Protein AF-A0A955I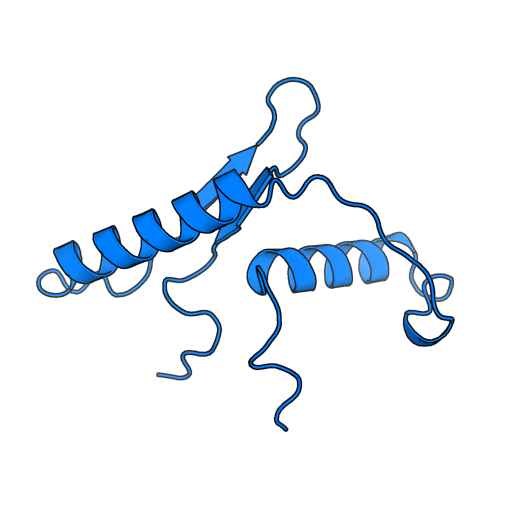2A8-F1 (afdb_monomer)

Radius of gyration: 15.17 Å; Cα contacts (8 Å, |Δi|>4): 93; chains: 1; bounding box: 38×22×43 Å

Nearest PDB structures (foldseek):
  7jvs-assembly1_D  TM=3.946E-01  e=1.091E+00  Staphylococcus aureus
  7kld-assembly1_A-2  TM=4.604E-01  e=4.105E+00  Staphylococcus aureus
  7kld-assembly1_B  TM=3.443E-01  e=3.595E+00  Staphylococcus aureus
  1wl4-assembly1_A  TM=4.162E-01  e=5.007E+00  Homo sapiens
  4wys-assembly1_D  TM=2.972E-01  e=6.109E+00  Escherichia coli K-12

Secondary structure (DSSP, 8-state):
--SGGG-SSHHHHHHHHHHHHHHHGGG--GGG---------HHHHHHHHHHHHHHHHHHGGGT-----EEEE-TTT--EEEEESSS-SS---

Foldseek 3Di:
DPPQVPDDQNVVVVVVVVVCCVPPPPNDDPVVPDDDDFLAANVVQVVQLVVQLVVCVVCVVVVSNWDWDWDADPVPRGTHYTDGTNDPPDPD

pLDDT: mean 88.94, std 12.1, range [43.56, 98.44]

Sequence (92 aa):
MRRAENIRAPHFVFYVKEYLESNFGKDFDIESGIKIYTTLDPDLQEKAESIVKAQVEKNKLRSATSAALISIDNSNGGILSMVGSHDYWDTE

Solvent-accessible surface area (backbone atoms only — not comparable to full-atom values): 5678 Å² total; per-residue (Å²): 132,77,72,67,87,73,55,76,57,53,57,42,52,52,51,53,50,52,53,45,46,73,74,46,42,92,79,55,56,79,86,76,69,74,85,87,86,77,60,66,36,71,70,54,32,56,49,50,50,53,49,34,36,54,52,24,67,73,30,43,93,74,73,37,80,61,40,67,49,76,43,65,40,90,90,77,69,42,54,25,26,50,37,74,41,58,55,86,85,65,84,126

Structure (mmCIF, N/CA/C/O backbone):
data_AF-A0A955I2A8-F1
#
_entry.id   AF-A0A955I2A8-F1
#
loop_
_atom_site.group_PDB
_atom_site.id
_atom_site.type_symbol
_atom_site.label_atom_id
_atom_site.label_alt_id
_atom_site.label_comp_id
_atom_site.label_asym_id
_atom_site.label_entity_id
_atom_site.label_seq_id
_atom_site.pdbx_PDB_ins_code
_atom_site.Cartn_x
_atom_site.Cartn_y
_atom_site.Cartn_z
_atom_site.occupancy
_atom_site.B_iso_or_equiv
_atom_site.auth_seq_id
_atom_site.auth_comp_id
_atom_site.auth_asym_id
_atom_site.auth_atom_id
_atom_site.pdbx_PDB_model_num
ATOM 1 N N . MET A 1 1 ? 16.916 -9.739 13.004 1.00 43.56 1 MET A N 1
ATOM 2 C CA . MET A 1 1 ? 16.237 -8.793 12.091 1.00 43.56 1 MET A CA 1
ATOM 3 C C . MET A 1 1 ? 15.470 -9.484 10.944 1.00 43.56 1 MET A C 1
ATOM 5 O O . MET A 1 1 ? 15.280 -8.879 9.910 1.00 43.56 1 MET A O 1
ATOM 9 N N . ARG A 1 2 ? 14.923 -10.703 11.120 1.00 47.75 2 ARG A N 1
ATOM 10 C CA . ARG A 1 2 ? 14.179 -11.440 10.064 1.00 47.75 2 ARG A CA 1
ATOM 11 C C . ARG A 1 2 ? 12.670 -11.134 9.970 1.00 47.75 2 ARG A C 1
ATOM 13 O O . ARG A 1 2 ? 11.972 -11.752 9.181 1.00 47.75 2 ARG A O 1
ATOM 20 N N . ARG A 1 3 ? 12.128 -10.256 10.826 1.00 51.50 3 ARG A N 1
ATOM 21 C CA . ARG A 1 3 ? 10.672 -9.994 10.889 1.00 51.50 3 ARG A CA 1
ATOM 22 C C . ARG A 1 3 ? 10.186 -8.955 9.873 1.00 51.50 3 ARG A C 1
ATOM 24 O O . ARG A 1 3 ? 9.019 -9.003 9.514 1.00 51.50 3 ARG A O 1
ATOM 31 N N . ALA A 1 4 ? 11.056 -8.047 9.426 1.00 55.12 4 ALA A N 1
ATOM 32 C CA . ALA A 1 4 ? 10.689 -6.987 8.486 1.00 55.12 4 ALA A CA 1
ATOM 33 C C . ALA A 1 4 ? 10.518 -7.519 7.049 1.00 55.12 4 ALA A C 1
ATOM 35 O O . ALA A 1 4 ? 9.533 -7.195 6.402 1.00 55.12 4 ALA A O 1
ATOM 36 N N . GLU A 1 5 ? 11.379 -8.444 6.609 1.00 56.62 5 GLU A N 1
ATOM 37 C CA . GLU A 1 5 ? 11.377 -9.026 5.249 1.00 56.62 5 GLU A CA 1
ATOM 38 C C . GLU A 1 5 ? 10.099 -9.804 4.868 1.00 56.62 5 GLU A C 1
ATOM 40 O O . GLU A 1 5 ? 9.940 -10.184 3.714 1.00 56.62 5 GLU A O 1
ATOM 45 N N . ASN A 1 6 ? 9.181 -10.055 5.809 1.00 74.56 6 ASN A N 1
ATOM 46 C CA . ASN A 1 6 ? 7.967 -10.849 5.578 1.00 74.56 6 ASN A CA 1
ATOM 47 C C . ASN A 1 6 ? 6.669 -10.023 5.681 1.00 74.56 6 ASN A C 1
ATOM 49 O O . ASN A 1 6 ? 5.584 -10.580 5.856 1.00 74.56 6 ASN A O 1
ATOM 53 N N . ILE A 1 7 ? 6.768 -8.689 5.628 1.00 88.19 7 ILE A N 1
ATOM 54 C CA . ILE A 1 7 ? 5.603 -7.795 5.631 1.00 88.19 7 ILE A CA 1
ATOM 55 C C . ILE A 1 7 ? 5.036 -7.716 4.212 1.00 88.19 7 ILE A C 1
ATOM 57 O O . ILE A 1 7 ? 5.697 -7.234 3.294 1.00 88.19 7 ILE A O 1
ATOM 61 N N . ARG A 1 8 ? 3.784 -8.147 4.040 1.00 90.75 8 ARG A N 1
ATOM 62 C CA . ARG A 1 8 ? 3.030 -7.932 2.800 1.00 90.75 8 ARG A CA 1
ATOM 63 C C . ARG A 1 8 ? 2.633 -6.458 2.680 1.00 90.75 8 ARG A C 1
ATOM 65 O O . ARG A 1 8 ? 2.164 -5.886 3.660 1.00 90.75 8 ARG A O 1
ATOM 72 N N . ALA A 1 9 ? 2.756 -5.884 1.482 1.00 95.06 9 ALA A N 1
ATOM 73 C CA . ALA A 1 9 ? 2.376 -4.499 1.185 1.00 95.06 9 ALA A CA 1
ATOM 74 C C . ALA A 1 9 ? 3.032 -3.461 2.128 1.00 95.06 9 ALA A C 1
ATOM 76 O O . ALA A 1 9 ? 2.326 -2.668 2.759 1.00 95.06 9 ALA A O 1
ATOM 77 N N . PRO A 1 10 ? 4.372 -3.451 2.270 1.00 95.00 10 PRO A N 1
ATOM 78 C CA . PRO A 1 10 ? 5.049 -2.677 3.310 1.00 95.00 10 PRO A CA 1
ATOM 79 C C . PRO A 1 10 ? 4.742 -1.174 3.241 1.00 95.00 10 PRO A C 1
ATOM 81 O O . PRO A 1 10 ? 4.437 -0.581 4.273 1.00 95.00 10 PRO A O 1
ATOM 84 N N . HIS A 1 11 ? 4.705 -0.570 2.046 1.00 95.69 11 HIS A N 1
ATOM 85 C CA . HIS A 1 11 ? 4.317 0.839 1.886 1.00 95.69 11 HIS A CA 1
ATOM 86 C C . HIS A 1 11 ? 2.945 1.143 2.502 1.00 95.69 11 HIS A C 1
ATOM 88 O O . HIS A 1 11 ? 2.805 2.109 3.248 1.00 95.69 11 HIS A O 1
ATOM 94 N N . PHE A 1 12 ? 1.949 0.297 2.231 1.00 97.06 12 PHE A N 1
ATOM 95 C CA . PHE A 1 12 ? 0.603 0.465 2.766 1.00 97.06 12 PHE A CA 1
ATOM 96 C C . PHE A 1 12 ? 0.566 0.254 4.284 1.00 97.06 12 PHE A C 1
ATOM 98 O O . PHE A 1 12 ? -0.054 1.033 5.003 1.00 97.06 12 PHE A O 1
ATOM 105 N N . VAL A 1 13 ? 1.247 -0.780 4.789 1.00 95.31 13 VAL A N 1
ATOM 106 C CA . VAL A 1 13 ? 1.289 -1.091 6.227 1.00 95.31 13 VAL A CA 1
ATOM 107 C C . VAL A 1 13 ? 1.873 0.071 7.025 1.00 95.31 13 VAL A C 1
ATOM 109 O O . VAL A 1 13 ? 1.293 0.474 8.034 1.00 95.31 13 VAL A O 1
ATOM 112 N N . PHE A 1 14 ? 2.993 0.635 6.572 1.00 93.62 14 PHE A N 1
ATOM 113 C CA . PHE A 1 14 ? 3.616 1.759 7.265 1.00 93.62 14 PHE A CA 1
ATOM 114 C C . PHE A 1 14 ? 2.818 3.055 7.112 1.00 93.62 14 PHE A C 1
ATOM 116 O O . PHE A 1 14 ? 2.713 3.793 8.087 1.00 93.62 14 PHE A O 1
ATOM 123 N N . TYR A 1 15 ? 2.165 3.275 5.967 1.00 95.56 15 TYR A N 1
ATOM 124 C CA . TYR A 1 15 ? 1.201 4.366 5.810 1.00 95.56 15 TYR A CA 1
ATOM 125 C C . TYR A 1 15 ? 0.049 4.271 6.824 1.00 95.56 15 TYR A C 1
ATOM 127 O O . TYR A 1 15 ? -0.267 5.248 7.498 1.00 95.56 15 TYR A O 1
ATOM 135 N N . VAL A 1 16 ? -0.562 3.091 6.985 1.00 94.88 16 VAL A N 1
ATOM 136 C CA . VAL A 1 16 ? -1.646 2.887 7.962 1.00 94.88 16 VAL A CA 1
ATOM 137 C C . VAL A 1 16 ? -1.145 3.094 9.386 1.00 94.88 16 VAL A C 1
ATOM 139 O O . VAL A 1 16 ? -1.839 3.712 10.192 1.00 94.88 16 VAL A O 1
ATOM 142 N N . LYS A 1 17 ? 0.059 2.607 9.701 1.00 91.25 17 LYS A N 1
ATOM 143 C CA . LYS A 1 17 ? 0.674 2.819 11.012 1.00 91.25 17 LYS A CA 1
ATOM 144 C C . LYS A 1 17 ? 0.828 4.312 11.314 1.00 91.25 17 LYS A C 1
ATOM 146 O O . LYS A 1 17 ? 0.342 4.761 12.347 1.00 91.25 17 LYS A O 1
ATOM 151 N N . GLU A 1 18 ? 1.438 5.069 10.405 1.00 91.88 18 GLU A N 1
ATOM 152 C CA . GLU A 1 18 ? 1.635 6.515 10.556 1.00 91.88 18 GLU A CA 1
ATOM 153 C C . GLU A 1 18 ? 0.297 7.263 10.653 1.00 91.88 18 GLU A C 1
ATOM 155 O O . GLU A 1 18 ? 0.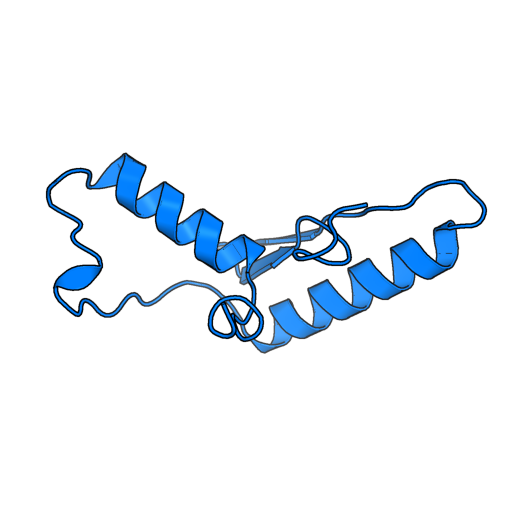131 8.147 11.496 1.00 91.88 18 GLU A O 1
ATOM 160 N N . TYR A 1 19 ? -0.692 6.876 9.841 1.00 93.31 19 TYR A N 1
ATOM 161 C CA . TYR A 1 19 ? -2.043 7.430 9.905 1.00 93.31 19 TYR A CA 1
ATOM 162 C C . TYR A 1 19 ? -2.670 7.230 11.289 1.00 93.31 19 TYR A C 1
ATOM 164 O O . TYR A 1 19 ? -3.224 8.173 11.858 1.00 93.31 19 TYR A O 1
ATOM 172 N N . LEU A 1 20 ? -2.579 6.025 11.854 1.00 92.50 20 LEU A N 1
ATOM 173 C CA . LEU A 1 20 ? -3.165 5.723 13.158 1.00 92.50 20 LEU A CA 1
ATOM 174 C C . LEU A 1 20 ? -2.429 6.444 14.292 1.00 92.50 20 LEU A C 1
ATOM 176 O O . LEU A 1 20 ? -3.075 7.061 15.136 1.00 92.50 20 LEU A O 1
ATOM 180 N N . GLU A 1 21 ? -1.096 6.453 14.273 1.00 89.44 21 GLU A N 1
ATOM 181 C CA . GLU A 1 21 ? -0.285 7.208 15.237 1.00 89.44 21 GLU A CA 1
ATOM 182 C C . GLU A 1 21 ? -0.623 8.707 15.202 1.00 89.44 21 GLU A C 1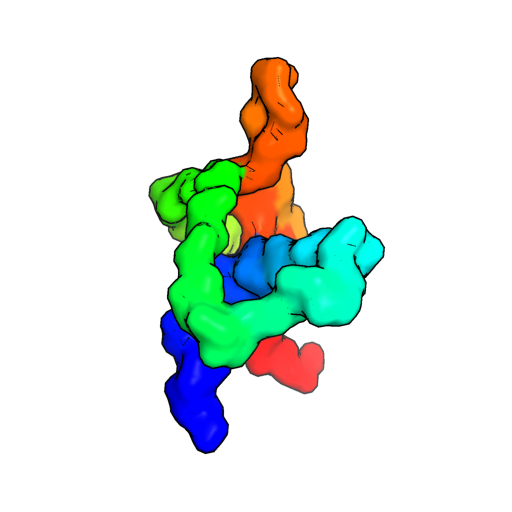
ATOM 184 O O . GLU A 1 21 ? -0.796 9.329 16.250 1.00 89.44 21 GLU A O 1
ATOM 189 N N . SER A 1 22 ? -0.806 9.273 14.006 1.00 90.88 22 SER A N 1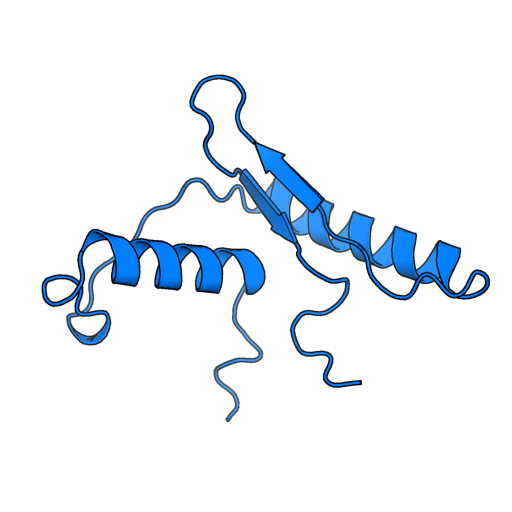
ATOM 190 C CA . SER A 1 22 ? -1.119 10.697 13.828 1.00 90.88 22 SER A CA 1
ATOM 191 C C . SER A 1 22 ? -2.526 11.077 14.297 1.00 90.88 22 SER A C 1
ATOM 193 O O . SER A 1 22 ? -2.720 12.178 14.808 1.00 90.88 22 SER A O 1
ATOM 195 N N . ASN A 1 23 ? -3.516 10.195 14.122 1.00 90.56 23 ASN A N 1
ATOM 196 C CA . ASN A 1 23 ? -4.919 10.500 14.429 1.00 90.56 23 ASN A CA 1
ATOM 197 C C . ASN A 1 23 ? -5.341 10.097 15.848 1.00 90.56 23 ASN A C 1
ATOM 199 O O . ASN A 1 23 ? -6.241 10.718 16.409 1.00 90.56 23 ASN A O 1
ATOM 203 N N . PHE A 1 24 ? -4.711 9.074 16.427 1.00 87.44 24 PHE A N 1
ATOM 204 C CA . PHE A 1 24 ? -5.111 8.497 17.715 1.00 87.44 24 PHE A CA 1
ATOM 205 C C . PHE A 1 24 ? -4.032 8.632 18.801 1.00 87.44 24 PHE A C 1
ATOM 207 O O . PHE A 1 24 ? -4.338 8.517 19.988 1.00 87.44 24 PHE A O 1
ATOM 214 N N . GLY A 1 25 ? -2.780 8.937 18.436 1.00 80.19 25 GLY A N 1
ATOM 215 C CA . GLY A 1 25 ? -1.714 9.267 19.381 1.00 80.19 25 GLY A CA 1
ATOM 216 C C . GLY A 1 25 ? -1.549 8.232 20.497 1.00 80.19 25 GLY A C 1
ATOM 217 O O . GLY A 1 25 ? -1.312 7.057 20.240 1.00 80.19 25 GLY A O 1
ATOM 218 N N . LYS A 1 26 ? -1.676 8.680 21.755 1.00 71.06 26 LYS A N 1
ATOM 219 C CA . LYS A 1 26 ? -1.472 7.851 22.959 1.00 71.06 26 LYS A CA 1
ATOM 220 C C . LYS A 1 26 ? -2.536 6.770 23.177 1.00 71.06 26 LYS A C 1
ATOM 222 O O . LYS A 1 26 ? -2.279 5.853 23.949 1.00 71.06 26 LYS A O 1
ATOM 227 N N . ASP A 1 27 ? -3.694 6.879 22.529 1.00 71.81 27 ASP A N 1
ATOM 228 C CA . ASP A 1 27 ? -4.776 5.892 22.647 1.00 71.81 27 ASP A CA 1
ATOM 229 C C . ASP A 1 27 ? -4.582 4.711 21.682 1.00 71.81 27 ASP A C 1
ATOM 231 O O . ASP A 1 27 ? -5.248 3.681 21.801 1.00 71.81 27 ASP A O 1
ATOM 235 N N . PHE A 1 28 ? -3.652 4.838 20.731 1.00 78.19 28 PHE A N 1
ATOM 236 C CA . PHE A 1 28 ? -3.280 3.778 19.808 1.00 78.19 28 PHE A CA 1
ATOM 237 C C . PHE A 1 28 ? -1.986 3.102 20.261 1.00 78.19 28 PHE A C 1
ATOM 239 O O . PHE A 1 28 ? -0.881 3.501 19.901 1.00 78.19 28 PHE A O 1
ATOM 246 N N . ASP A 1 29 ? -2.146 2.043 21.052 1.00 78.06 29 ASP A N 1
ATOM 247 C CA . ASP A 1 29 ? -1.051 1.161 21.444 1.00 78.06 29 ASP A CA 1
ATOM 248 C C . ASP A 1 29 ? -1.069 -0.125 20.605 1.00 78.06 29 ASP A C 1
ATOM 250 O O . ASP A 1 29 ? -1.869 -1.035 20.840 1.00 78.06 29 ASP A O 1
ATOM 254 N N . ILE A 1 30 ? -0.162 -0.220 19.628 1.00 72.00 30 ILE A N 1
ATOM 255 C CA . ILE A 1 30 ? 0.030 -1.419 18.793 1.00 72.00 30 ILE A CA 1
ATOM 256 C C . ILE A 1 30 ? 0.374 -2.659 19.632 1.00 72.00 30 ILE A C 1
ATOM 258 O O . ILE A 1 30 ? 0.051 -3.779 19.225 1.00 72.00 30 ILE A O 1
ATOM 262 N N . GLU A 1 31 ? 0.997 -2.492 20.800 1.00 76.50 31 GLU A N 1
ATOM 263 C CA . GLU A 1 31 ? 1.424 -3.608 21.647 1.00 76.50 31 GLU A CA 1
ATOM 264 C C . GLU A 1 31 ? 0.260 -4.252 22.415 1.00 76.50 31 GLU A C 1
ATOM 266 O O . GLU A 1 31 ? 0.371 -5.391 22.871 1.00 76.50 31 GLU A O 1
ATOM 271 N N . SER A 1 32 ? -0.899 -3.590 22.471 1.00 82.06 32 SER A N 1
ATOM 272 C CA . SER A 1 32 ? -2.097 -4.078 23.168 1.00 82.06 32 SER A CA 1
ATOM 273 C C . SER A 1 32 ? -2.852 -5.213 22.448 1.00 82.06 32 SER A C 1
ATOM 275 O O . SER A 1 32 ? -3.823 -5.754 22.981 1.00 82.06 32 SER A O 1
ATOM 277 N N . GLY A 1 33 ? -2.410 -5.619 21.250 1.00 83.81 33 GLY A N 1
ATOM 278 C CA . GLY A 1 33 ? -2.994 -6.742 20.501 1.00 83.81 33 GLY A CA 1
ATOM 279 C C . GLY A 1 33 ? -4.223 -6.388 19.653 1.00 83.81 33 GLY A C 1
ATOM 280 O O . GLY A 1 33 ? -5.014 -7.271 19.305 1.00 83.81 33 GLY A O 1
ATOM 281 N N . ILE A 1 34 ? -4.392 -5.109 19.311 1.00 86.81 34 ILE A N 1
ATOM 282 C CA . ILE A 1 34 ? -5.478 -4.611 18.456 1.00 86.81 34 ILE A CA 1
ATOM 283 C C . ILE A 1 34 ? -5.412 -5.247 17.059 1.00 86.81 34 ILE A C 1
ATOM 285 O O . ILE A 1 34 ? -4.343 -5.460 16.487 1.00 86.81 34 ILE A O 1
ATOM 289 N N . LYS A 1 35 ? -6.587 -5.516 16.481 1.00 89.44 35 LYS A N 1
ATOM 290 C CA . LYS A 1 35 ? -6.736 -5.938 15.083 1.00 89.44 35 LYS A CA 1
ATOM 291 C C . LYS A 1 35 ? -7.218 -4.768 14.238 1.00 89.44 35 LYS A C 1
ATOM 293 O O . LYS A 1 35 ? -8.253 -4.180 14.540 1.00 89.44 35 LYS A O 1
ATOM 298 N N . ILE A 1 36 ? -6.489 -4.476 13.167 1.00 90.88 36 ILE A N 1
ATOM 299 C CA . ILE A 1 36 ? -6.787 -3.386 12.238 1.00 90.88 36 ILE A CA 1
ATOM 300 C C . ILE A 1 36 ? -7.305 -3.997 10.938 1.00 90.88 36 ILE A C 1
ATOM 302 O O . ILE A 1 36 ? -6.645 -4.845 10.338 1.00 90.88 36 ILE A O 1
ATOM 306 N N . TYR A 1 37 ? -8.482 -3.554 10.506 1.00 95.12 37 TYR A N 1
ATOM 307 C CA . TYR A 1 37 ? -9.071 -3.910 9.218 1.00 95.12 37 TYR A CA 1
ATOM 308 C C . TYR A 1 37 ? -8.987 -2.690 8.308 1.00 95.12 37 TYR A C 1
ATOM 310 O O . TYR A 1 37 ? -9.290 -1.578 8.735 1.00 95.12 37 TYR A O 1
ATOM 318 N N . THR A 1 38 ? -8.527 -2.891 7.077 1.00 96.75 38 THR A N 1
ATOM 319 C CA . THR A 1 38 ? -8.204 -1.802 6.145 1.00 96.75 38 THR A CA 1
ATOM 320 C C . THR A 1 38 ? -8.889 -2.014 4.800 1.00 96.75 38 THR A C 1
ATOM 322 O O . THR A 1 38 ? -9.534 -3.037 4.581 1.00 96.75 38 THR A O 1
ATOM 325 N N . THR A 1 39 ? -8.738 -1.045 3.901 1.00 98.06 39 THR A N 1
ATOM 326 C CA . THR A 1 39 ? -9.266 -1.082 2.533 1.00 98.06 39 THR A CA 1
ATOM 327 C C . THR A 1 39 ? -8.370 -1.828 1.546 1.00 98.06 39 THR A C 1
ATOM 329 O O . THR A 1 39 ? -8.735 -1.920 0.379 1.00 98.06 39 THR A O 1
ATOM 332 N N . LEU A 1 40 ? -7.207 -2.336 1.976 1.00 98.19 40 LEU A N 1
ATOM 333 C CA . LEU A 1 40 ? -6.261 -3.007 1.087 1.00 98.19 40 LEU A CA 1
ATOM 334 C C . LEU A 1 40 ? -6.933 -4.191 0.385 1.00 98.19 40 LEU A C 1
ATOM 336 O O . LEU A 1 40 ? -7.347 -5.151 1.037 1.00 98.19 40 LEU A O 1
ATOM 340 N N . ASP A 1 41 ? -6.968 -4.139 -0.941 1.00 98.25 41 ASP A N 1
ATOM 341 C CA . ASP A 1 41 ? -7.348 -5.262 -1.779 1.00 98.25 41 ASP A CA 1
ATOM 342 C C . ASP A 1 41 ? -6.080 -6.077 -2.102 1.00 98.25 41 ASP A C 1
ATOM 344 O O . ASP A 1 41 ? -5.166 -5.573 -2.771 1.00 98.25 41 ASP A O 1
ATOM 348 N N . PRO A 1 42 ? -5.980 -7.328 -1.616 1.00 97.06 42 PRO A N 1
ATOM 349 C CA . PRO A 1 42 ? -4.765 -8.119 -1.761 1.00 97.06 42 PRO A CA 1
ATOM 350 C C . PRO A 1 42 ? -4.412 -8.433 -3.225 1.00 97.06 42 PRO A C 1
ATOM 352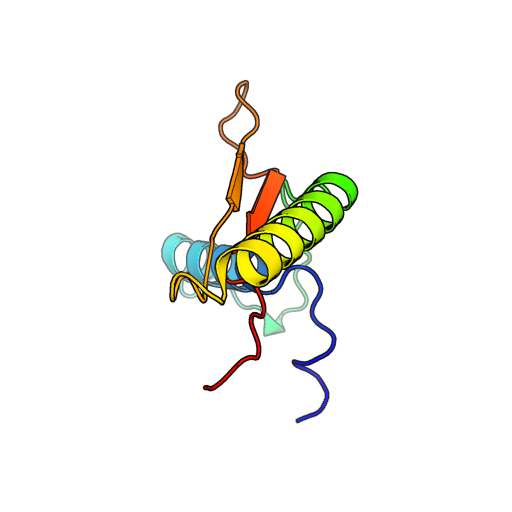 O O . PRO A 1 42 ? -3.224 -8.470 -3.560 1.00 97.06 42 PRO A O 1
ATOM 355 N N . ASP A 1 43 ? -5.416 -8.605 -4.088 1.00 97.94 43 ASP A N 1
ATOM 356 C CA . ASP A 1 43 ? -5.239 -8.943 -5.503 1.00 97.94 43 ASP A CA 1
ATOM 357 C C . ASP A 1 43 ? -4.809 -7.713 -6.312 1.00 97.94 43 ASP A C 1
ATOM 359 O O . ASP A 1 43 ? -3.977 -7.805 -7.222 1.00 97.94 43 ASP A O 1
ATOM 363 N N . LEU A 1 44 ? -5.364 -6.537 -5.997 1.00 98.12 44 LEU A N 1
ATOM 364 C CA . LEU A 1 44 ? -4.938 -5.280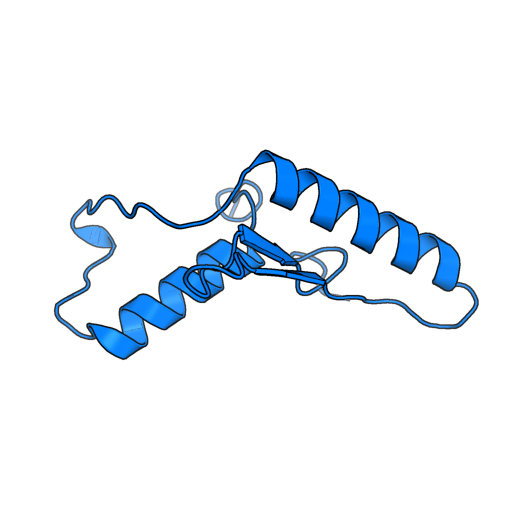 -6.614 1.00 98.12 44 LEU A CA 1
ATOM 365 C C . LEU A 1 44 ? -3.525 -4.893 -6.183 1.00 98.12 44 LEU A C 1
ATOM 367 O O . LEU A 1 44 ? -2.755 -4.413 -7.016 1.00 98.12 44 LEU A O 1
ATOM 371 N N . GLN A 1 45 ? -3.159 -5.145 -4.926 1.00 98.12 45 GLN A N 1
ATOM 372 C CA . GLN A 1 45 ? -1.807 -4.901 -4.437 1.00 98.12 45 GLN A CA 1
ATOM 373 C C . GLN A 1 45 ? -0.763 -5.741 -5.188 1.00 98.12 45 GLN A C 1
ATOM 375 O O . GLN A 1 45 ? 0.216 -5.186 -5.684 1.00 98.12 45 GLN A O 1
ATOM 380 N N . GLU A 1 46 ? -0.989 -7.049 -5.348 1.00 97.00 46 GLU A N 1
ATOM 381 C CA . GLU A 1 46 ? -0.066 -7.931 -6.085 1.00 97.00 46 GLU A CA 1
ATOM 382 C C . GLU A 1 46 ? 0.100 -7.499 -7.554 1.00 97.00 46 GLU A C 1
ATOM 384 O O . GLU A 1 46 ? 1.205 -7.509 -8.115 1.00 97.00 46 GLU A O 1
ATOM 389 N N . LYS A 1 47 ? -0.996 -7.062 -8.190 1.00 97.94 47 LYS A N 1
ATOM 390 C CA . LYS A 1 47 ? -0.959 -6.506 -9.550 1.00 97.94 47 LYS A CA 1
ATOM 391 C C . LYS A 1 47 ? -0.180 -5.196 -9.602 1.00 97.94 47 LYS A C 1
ATOM 393 O O . LYS A 1 47 ? 0.626 -5.018 -10.513 1.00 97.94 47 LYS A O 1
ATOM 398 N N . ALA A 1 48 ? -0.404 -4.292 -8.650 1.00 97.75 48 ALA A N 1
ATOM 399 C CA . ALA A 1 48 ? 0.293 -3.015 -8.579 1.00 97.75 48 ALA A CA 1
ATOM 400 C C . ALA A 1 48 ? 1.811 -3.206 -8.442 1.00 97.75 48 ALA A C 1
ATOM 402 O O . ALA A 1 48 ? 2.567 -2.620 -9.215 1.00 97.75 48 ALA A O 1
ATOM 403 N N . GLU A 1 49 ? 2.251 -4.077 -7.531 1.00 96.12 49 GLU A N 1
ATOM 404 C CA . GLU A 1 49 ? 3.667 -4.415 -7.326 1.00 96.12 49 GLU A CA 1
ATOM 405 C C . GLU A 1 49 ? 4.293 -4.984 -8.608 1.00 96.12 49 GLU A C 1
ATOM 407 O O . GLU A 1 49 ? 5.352 -4.535 -9.054 1.00 96.12 49 GLU A O 1
ATOM 412 N N . SER A 1 50 ? 3.587 -5.908 -9.269 1.00 96.19 50 SER A N 1
ATOM 413 C CA . SER A 1 50 ? 4.025 -6.498 -10.539 1.00 96.19 50 SER A CA 1
ATOM 414 C C . SER A 1 50 ? 4.164 -5.457 -11.655 1.00 96.19 50 SER A C 1
ATOM 416 O O . SER A 1 50 ? 5.140 -5.477 -12.410 1.00 96.19 50 SER A O 1
ATOM 418 N N . ILE A 1 51 ? 3.209 -4.528 -11.762 1.00 96.81 51 ILE A N 1
ATOM 419 C CA . ILE A 1 51 ? 3.223 -3.452 -12.762 1.00 96.81 51 ILE A CA 1
ATOM 420 C C . ILE A 1 51 ? 4.389 -2.498 -12.508 1.00 96.81 51 ILE A C 1
ATOM 422 O O . ILE A 1 51 ? 5.136 -2.203 -13.442 1.00 96.81 51 ILE A O 1
ATOM 426 N N . VAL A 1 52 ? 4.562 -2.029 -11.269 1.00 96.12 52 VAL A N 1
ATOM 427 C CA . VAL A 1 52 ? 5.640 -1.100 -10.898 1.00 96.12 52 VAL A CA 1
ATOM 428 C C . VAL A 1 52 ? 7.000 -1.722 -11.206 1.00 96.12 52 VAL A C 1
ATOM 430 O O . VAL A 1 52 ? 7.806 -1.106 -11.907 1.00 96.12 52 VAL A O 1
ATOM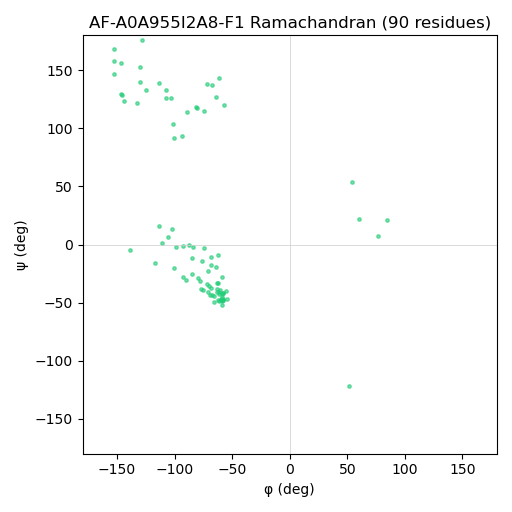 433 N N . LYS A 1 53 ? 7.220 -2.974 -10.789 1.00 94.38 53 LYS A N 1
ATOM 434 C CA . LYS A 1 53 ? 8.452 -3.714 -11.081 1.00 94.38 53 LYS A CA 1
ATOM 435 C C . LYS A 1 53 ? 8.710 -3.829 -12.583 1.00 94.38 53 LYS A C 1
ATOM 437 O O . LYS A 1 53 ? 9.803 -3.518 -13.049 1.00 94.38 53 LYS A O 1
ATOM 442 N N . ALA A 1 54 ? 7.699 -4.216 -13.362 1.00 94.88 54 ALA A N 1
ATOM 443 C CA . ALA A 1 54 ? 7.834 -4.342 -14.812 1.00 94.88 54 ALA A CA 1
ATOM 444 C C . ALA A 1 54 ? 8.149 -2.999 -15.499 1.00 94.88 54 ALA A C 1
ATOM 446 O O . ALA A 1 54 ? 8.931 -2.961 -16.452 1.00 94.88 54 ALA A O 1
ATOM 447 N N . GLN A 1 55 ? 7.558 -1.893 -15.034 1.00 95.06 55 GLN A N 1
ATOM 448 C CA . GLN A 1 55 ? 7.822 -0.569 -15.601 1.00 95.06 55 GLN A CA 1
ATOM 449 C C . GLN A 1 55 ? 9.222 -0.060 -15.267 1.00 95.06 55 GLN A C 1
ATOM 451 O O . GLN A 1 55 ? 9.874 0.491 -16.155 1.00 95.06 55 GLN A O 1
ATOM 456 N N . VAL A 1 56 ? 9.706 -0.257 -14.040 1.00 94.00 56 VAL A N 1
ATOM 457 C CA . VAL A 1 56 ? 11.077 0.125 -13.674 1.00 94.00 56 VAL A CA 1
ATOM 458 C C . VAL A 1 56 ? 12.093 -0.663 -14.495 1.00 94.00 56 VAL A C 1
ATOM 460 O O . VAL A 1 56 ? 12.941 -0.059 -15.149 1.00 94.00 56 VAL A O 1
ATOM 463 N N . GLU A 1 57 ? 11.943 -1.985 -14.601 1.00 93.00 57 GLU A N 1
ATOM 464 C CA . GLU A 1 57 ? 12.842 -2.811 -15.418 1.00 93.00 57 GLU A CA 1
ATOM 465 C C . GLU A 1 57 ? 12.857 -2.379 -16.892 1.00 93.00 57 GLU A C 1
ATOM 467 O O . GLU A 1 57 ? 13.919 -2.223 -17.499 1.00 93.00 57 GLU A O 1
ATOM 472 N N . LYS A 1 58 ? 11.685 -2.082 -17.468 1.00 94.50 58 LYS A N 1
ATOM 473 C CA . LYS A 1 58 ? 11.574 -1.593 -18.851 1.00 94.50 58 LYS A CA 1
ATOM 474 C C . LYS A 1 58 ? 12.275 -0.247 -19.069 1.00 94.50 58 LYS A C 1
ATOM 476 O O . LYS A 1 58 ? 12.760 0.017 -20.171 1.00 94.50 58 LYS A O 1
ATOM 481 N N . ASN A 1 59 ? 12.296 0.621 -18.060 1.00 92.81 59 ASN A N 1
ATOM 482 C CA . ASN A 1 59 ? 12.806 1.986 -18.181 1.00 92.81 59 ASN A CA 1
ATOM 483 C C . ASN A 1 59 ? 14.182 2.195 -17.528 1.00 92.81 59 ASN A C 1
ATOM 485 O O . ASN A 1 59 ? 14.703 3.310 -17.558 1.00 92.81 59 ASN A O 1
ATOM 489 N N . LYS A 1 60 ? 14.826 1.130 -17.043 1.00 89.25 60 LYS A N 1
ATOM 490 C CA . LYS A 1 60 ? 16.153 1.179 -16.414 1.00 89.25 60 LYS A CA 1
ATOM 491 C C . LYS A 1 60 ? 17.221 1.819 -17.308 1.00 89.25 60 LYS A C 1
ATOM 493 O O . LYS A 1 60 ? 17.990 2.658 -16.854 1.00 89.25 60 LYS A O 1
ATOM 498 N N . LEU A 1 61 ? 17.203 1.520 -18.613 1.00 90.56 61 LEU A N 1
ATOM 499 C CA . LEU A 1 61 ? 18.116 2.116 -19.610 1.00 90.56 61 LEU A CA 1
ATOM 500 C C . LEU A 1 61 ? 17.875 3.614 -19.865 1.00 90.56 61 LEU A C 1
ATOM 502 O O . LEU A 1 61 ? 18.671 4.263 -20.538 1.00 90.56 61 LEU A O 1
ATOM 506 N N . ARG A 1 62 ? 16.767 4.158 -19.357 1.00 92.12 62 ARG A N 1
ATOM 507 C CA . ARG A 1 62 ? 16.416 5.584 -19.405 1.00 92.12 62 ARG A CA 1
ATOM 508 C C . ARG A 1 62 ? 16.668 6.276 -18.063 1.00 92.12 62 ARG A C 1
ATOM 510 O O . ARG A 1 62 ? 16.163 7.374 -17.855 1.00 92.12 62 ARG A O 1
ATOM 517 N N . SER A 1 63 ? 17.396 5.621 -17.156 1.00 89.50 63 SER A N 1
ATOM 518 C CA . SER A 1 63 ? 17.662 6.091 -15.793 1.00 89.50 63 SER A CA 1
ATOM 519 C C . SER A 1 63 ? 16.402 6.299 -14.940 1.00 89.50 63 SER A C 1
ATOM 521 O O . SER A 1 63 ? 16.439 7.041 -13.964 1.00 89.50 63 SER A O 1
ATOM 523 N N . ALA A 1 64 ? 15.285 5.646 -15.281 1.00 88.50 64 ALA A N 1
ATOM 524 C CA . ALA A 1 64 ? 14.088 5.626 -14.443 1.00 88.50 64 ALA A CA 1
ATOM 525 C C . ALA A 1 64 ? 14.123 4.379 -13.548 1.00 88.50 64 ALA A C 1
ATOM 527 O O . ALA A 1 64 ? 13.720 3.293 -13.960 1.00 88.50 64 ALA A O 1
ATOM 528 N N . THR A 1 65 ? 14.660 4.543 -12.341 1.00 86.12 65 THR A N 1
ATOM 529 C CA . THR A 1 65 ? 14.965 3.451 -11.400 1.00 86.12 65 THR A CA 1
ATOM 530 C C . THR A 1 65 ? 13.907 3.252 -10.315 1.00 86.12 65 THR A C 1
ATOM 532 O O . THR A 1 65 ? 14.015 2.331 -9.516 1.00 86.12 65 THR A O 1
ATOM 535 N N . SER A 1 66 ? 12.861 4.080 -10.278 1.00 88.12 66 SER A N 1
ATOM 536 C CA . SER A 1 66 ? 11.756 3.931 -9.330 1.00 88.12 66 SER A CA 1
ATOM 537 C C . SER A 1 66 ? 10.429 4.372 -9.943 1.00 88.12 66 SER A C 1
ATOM 539 O O . SER A 1 66 ? 10.393 5.161 -10.890 1.00 88.12 66 SER A O 1
ATOM 541 N N . ALA A 1 67 ? 9.335 3.841 -9.405 1.00 93.31 67 ALA A N 1
ATOM 542 C CA . ALA A 1 67 ? 7.973 4.207 -9.752 1.00 93.31 67 ALA A CA 1
ATOM 543 C C . ALA A 1 67 ? 7.047 3.952 -8.556 1.00 93.31 67 ALA A C 1
ATOM 545 O O . ALA A 1 67 ? 7.344 3.132 -7.690 1.00 93.31 67 ALA A O 1
ATOM 546 N N . ALA A 1 68 ? 5.911 4.643 -8.548 1.00 95.81 68 ALA A N 1
ATOM 547 C CA . ALA A 1 68 ? 4.880 4.510 -7.531 1.00 95.81 68 ALA A CA 1
ATOM 548 C C . ALA A 1 68 ? 3.508 4.315 -8.187 1.00 95.81 68 ALA A C 1
ATOM 550 O O . ALA A 1 68 ? 3.272 4.768 -9.311 1.00 95.81 68 ALA A O 1
ATOM 551 N N . LEU A 1 69 ? 2.602 3.644 -7.478 1.00 97.62 69 LEU A N 1
ATOM 552 C CA . LEU A 1 69 ? 1.233 3.386 -7.910 1.00 97.62 69 LEU A CA 1
ATOM 553 C C . LEU A 1 69 ? 0.299 3.387 -6.697 1.00 97.62 69 LEU A C 1
ATOM 555 O O . LEU A 1 69 ? 0.542 2.695 -5.709 1.00 97.62 69 LEU A O 1
ATOM 559 N N . ILE A 1 70 ? -0.792 4.145 -6.800 1.00 97.88 70 ILE A N 1
ATOM 560 C CA . ILE A 1 70 ? -1.896 4.144 -5.837 1.00 97.88 70 ILE A CA 1
ATOM 561 C C . ILE A 1 70 ? -3.192 3.853 -6.598 1.00 97.88 70 ILE A C 1
ATOM 563 O O . ILE A 1 70 ? -3.442 4.456 -7.641 1.00 97.88 70 ILE A O 1
ATOM 567 N N . SER A 1 71 ? -4.003 2.933 -6.075 1.00 98.12 71 SER A N 1
ATOM 568 C CA . SER A 1 71 ? -5.371 2.688 -6.545 1.00 98.12 71 SER A CA 1
ATOM 569 C C . SER A 1 71 ? -6.360 3.088 -5.459 1.00 98.12 71 SER A C 1
ATOM 571 O O . SER A 1 71 ? -6.128 2.806 -4.282 1.00 98.12 71 SER A O 1
ATOM 573 N N . ILE A 1 72 ? -7.458 3.732 -5.852 1.00 98.25 72 ILE A N 1
ATOM 574 C CA . ILE A 1 72 ? -8.453 4.306 -4.942 1.00 98.25 72 ILE A CA 1
ATOM 575 C C . ILE A 1 72 ? -9.849 3.848 -5.368 1.00 98.25 72 ILE A C 1
ATOM 577 O O . ILE A 1 72 ? -10.160 3.807 -6.558 1.00 98.25 72 ILE A O 1
ATOM 581 N N . ASP A 1 73 ? -10.695 3.519 -4.395 1.00 98.00 73 ASP A N 1
ATOM 582 C CA . ASP A 1 73 ? -12.127 3.334 -4.604 1.00 98.00 73 ASP A CA 1
ATOM 583 C C . ASP A 1 73 ? -12.808 4.699 -4.791 1.00 98.00 73 ASP A C 1
ATOM 585 O O . ASP A 1 73 ? -12.881 5.517 -3.873 1.00 98.00 73 ASP A O 1
ATOM 589 N N . ASN A 1 74 ? -13.348 4.941 -5.986 1.00 97.31 74 ASN A N 1
ATOM 590 C CA . ASN A 1 74 ? -13.998 6.207 -6.333 1.00 97.31 74 ASN A CA 1
ATOM 591 C C . ASN A 1 74 ? -15.262 6.510 -5.512 1.00 97.31 74 ASN A C 1
ATOM 593 O O . ASN A 1 74 ? -15.698 7.658 -5.480 1.00 97.31 74 ASN A O 1
ATOM 597 N N . SER A 1 75 ? -15.880 5.506 -4.886 1.00 97.81 75 SER A N 1
ATOM 598 C CA . SER A 1 75 ? -17.119 5.684 -4.125 1.00 97.81 75 SER A CA 1
ATOM 599 C C . SER A 1 75 ? -16.893 6.257 -2.724 1.00 97.81 75 SER A C 1
ATOM 601 O O . SER A 1 75 ? -17.769 6.943 -2.200 1.00 97.81 75 SER A O 1
ATOM 603 N N . ASN A 1 76 ? -15.732 5.989 -2.117 1.00 96.75 76 ASN A N 1
ATOM 604 C CA . ASN A 1 76 ? -15.455 6.323 -0.716 1.00 96.75 76 ASN A CA 1
ATOM 605 C C . ASN A 1 76 ? -14.045 6.888 -0.460 1.00 96.75 76 ASN A C 1
ATOM 607 O O . ASN A 1 76 ? -13.757 7.301 0.660 1.00 96.75 76 ASN A O 1
ATOM 611 N N . GLY A 1 77 ? -13.173 6.933 -1.472 1.00 97.00 77 GLY A N 1
ATOM 612 C CA . GLY A 1 77 ? -11.807 7.448 -1.358 1.00 97.00 77 GLY A CA 1
ATOM 613 C C . GLY A 1 77 ? -10.814 6.498 -0.679 1.00 9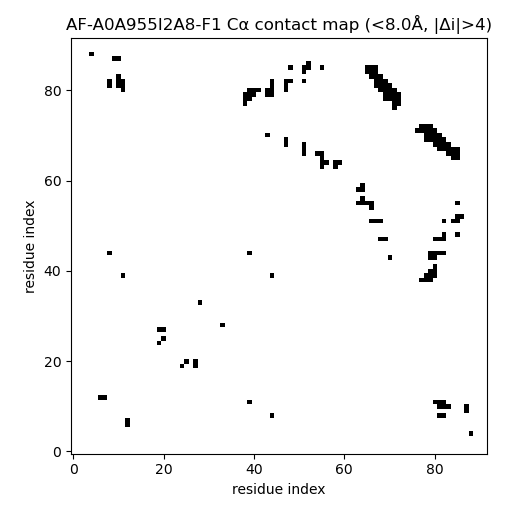7.00 77 GLY A C 1
ATOM 614 O O . GLY A 1 77 ? -9.680 6.893 -0.416 1.00 97.00 77 GLY A O 1
ATOM 615 N N . GLY A 1 78 ? -11.212 5.259 -0.390 1.00 97.94 78 GLY A N 1
ATOM 616 C CA . GLY A 1 78 ? -10.372 4.251 0.245 1.00 97.94 78 GLY A CA 1
ATOM 617 C C . GLY A 1 78 ? -9.223 3.808 -0.654 1.00 97.94 78 GLY A C 1
ATOM 618 O O . GLY A 1 78 ? -9.406 3.569 -1.847 1.00 97.94 78 GLY A O 1
ATOM 619 N N . ILE A 1 79 ? -8.028 3.669 -0.080 1.00 98.44 79 ILE A N 1
ATOM 620 C CA . ILE A 1 79 ? -6.849 3.203 -0.817 1.00 98.44 79 ILE A CA 1
ATOM 621 C C . ILE A 1 79 ? -6.911 1.679 -0.924 1.00 98.44 79 ILE A C 1
ATOM 623 O O . ILE A 1 79 ? -6.862 0.982 0.088 1.00 98.44 79 ILE A O 1
ATOM 627 N N . LEU A 1 80 ? -7.003 1.166 -2.146 1.00 98.38 80 LEU A N 1
ATOM 628 C CA . LEU A 1 80 ? -7.094 -0.269 -2.427 1.00 98.38 80 LEU A CA 1
ATOM 629 C C . LEU A 1 80 ? -5.719 -0.917 -2.615 1.00 98.38 80 LEU A C 1
ATOM 631 O O . LEU A 1 80 ? -5.543 -2.089 -2.305 1.00 98.38 80 LEU A O 1
ATOM 635 N N . SER A 1 81 ? -4.736 -0.166 -3.112 1.00 98.38 81 SER A N 1
ATOM 636 C CA . SER A 1 81 ? -3.345 -0.614 -3.232 1.00 98.38 81 SER A CA 1
ATOM 637 C C . SER A 1 81 ? -2.393 0.575 -3.165 1.00 98.38 81 SER A C 1
ATOM 639 O O . SER A 1 81 ? -2.719 1.653 -3.668 1.00 98.38 81 SER A O 1
ATOM 641 N N . MET A 1 82 ? -1.204 0.374 -2.599 1.00 98.19 82 MET A N 1
ATOM 642 C CA . MET A 1 82 ? -0.165 1.398 -2.497 1.00 98.19 82 MET A CA 1
ATOM 643 C C . MET A 1 82 ? 1.225 0.782 -2.672 1.00 98.19 82 MET A C 1
ATOM 645 O O . MET A 1 82 ? 1.636 -0.103 -1.921 1.00 98.19 82 MET A O 1
ATOM 649 N N . VAL A 1 83 ? 1.963 1.299 -3.649 1.00 97.38 83 VAL A N 1
ATOM 650 C CA . VAL A 1 83 ? 3.354 0.949 -3.947 1.00 97.38 83 VAL A CA 1
ATOM 651 C C . VAL A 1 83 ? 4.125 2.255 -4.118 1.00 97.38 83 VAL A C 1
ATOM 653 O O . VAL A 1 83 ? 3.742 3.080 -4.944 1.00 97.38 83 VAL A O 1
ATOM 656 N N . GLY A 1 84 ? 5.166 2.480 -3.317 1.00 93.06 84 GLY A N 1
ATOM 657 C CA . GLY A 1 84 ? 5.965 3.713 -3.347 1.00 93.06 84 GLY A CA 1
ATOM 658 C C . GLY A 1 84 ? 7.290 3.579 -4.100 1.00 93.06 84 GLY A C 1
ATOM 659 O O . GLY A 1 84 ? 7.853 4.586 -4.521 1.00 93.06 84 GLY A O 1
ATOM 660 N N . SER A 1 85 ? 7.773 2.352 -4.281 1.00 90.00 85 SER A N 1
ATOM 661 C CA . SER A 1 85 ? 8.971 2.0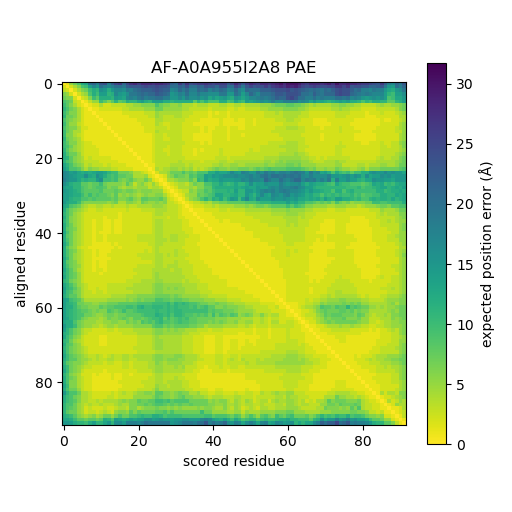08 -5.044 1.00 90.00 85 SER A CA 1
ATOM 662 C C . SER A 1 85 ? 8.848 0.589 -5.604 1.00 90.00 85 SER A C 1
ATOM 664 O O . SER A 1 85 ? 7.945 -0.169 -5.250 1.00 90.00 85 SER A O 1
ATOM 666 N N . HIS A 1 86 ? 9.753 0.223 -6.512 1.00 82.75 86 HIS A N 1
ATOM 667 C CA . HIS A 1 86 ? 9.798 -1.120 -7.098 1.00 82.75 86 HIS A CA 1
ATOM 668 C C . HIS A 1 86 ? 10.269 -2.206 -6.122 1.00 82.75 86 HIS A C 1
ATOM 670 O O . HIS A 1 86 ? 9.948 -3.379 -6.317 1.00 82.75 86 HIS A O 1
ATOM 676 N N . ASP A 1 87 ? 10.994 -1.799 -5.083 1.00 84.75 87 ASP A N 1
ATOM 677 C CA . ASP A 1 87 ? 11.360 -2.595 -3.923 1.00 84.75 87 ASP A CA 1
ATOM 678 C C . ASP A 1 87 ? 11.384 -1.666 -2.697 1.00 84.75 87 ASP A C 1
ATOM 680 O O . ASP A 1 87 ? 11.947 -0.571 -2.740 1.00 84.75 87 ASP A O 1
ATOM 684 N N . TYR A 1 88 ? 10.694 -2.064 -1.629 1.00 84.50 88 TYR A N 1
ATOM 685 C CA . TYR A 1 88 ? 10.614 -1.299 -0.381 1.00 84.50 88 TYR A CA 1
ATOM 686 C C . TYR A 1 88 ? 11.881 -1.445 0.465 1.00 84.50 88 TYR A C 1
ATOM 688 O O . TYR A 1 88 ? 12.224 -0.546 1.227 1.00 84.50 88 TYR A O 1
ATOM 696 N N . TRP A 1 89 ? 12.539 -2.601 0.373 1.00 85.06 89 TRP A N 1
ATOM 697 C CA . TRP A 1 89 ? 13.708 -2.935 1.184 1.00 85.06 89 TRP A CA 1
ATOM 698 C C . TRP A 1 89 ? 15.019 -2.567 0.499 1.00 85.06 89 TRP A C 1
ATOM 700 O O . TRP A 1 89 ? 16.078 -2.776 1.087 1.00 85.06 89 TRP A O 1
ATOM 710 N N . ASP A 1 90 ? 14.946 -2.040 -0.721 1.00 81.12 90 ASP A N 1
ATOM 711 C CA . ASP A 1 90 ? 16.106 -1.544 -1.437 1.00 81.12 90 ASP A CA 1
ATOM 712 C C . ASP A 1 90 ? 16.716 -0.354 -0.686 1.00 81.12 90 ASP A C 1
ATOM 714 O O . ASP A 1 90 ? 16.029 0.596 -0.299 1.00 81.12 90 ASP A O 1
ATOM 718 N N . THR A 1 91 ? 18.014 -0.462 -0.422 1.00 69.75 91 THR A N 1
ATOM 719 C CA . THR A 1 91 ? 18.809 0.523 0.319 1.00 69.75 91 THR A CA 1
ATOM 720 C C . THR A 1 91 ? 19.818 1.247 -0.568 1.00 69.75 91 THR A C 1
ATOM 722 O O . THR A 1 91 ? 20.617 2.022 -0.037 1.00 69.75 91 THR A O 1
ATOM 725 N N . GLU A 1 92 ? 19.850 0.936 -1.868 1.00 58.03 92 GLU A N 1
ATOM 726 C CA . GLU A 1 92 ? 20.752 1.565 -2.842 1.00 58.03 92 GLU A CA 1
ATOM 727 C C . GLU A 1 92 ? 20.357 3.007 -3.206 1.00 58.03 92 GLU A C 1
ATOM 729 O O . GLU A 1 92 ? 19.151 3.350 -3.220 1.00 58.03 92 GLU A O 1
#

Mean predicted aligned error: 5.21 Å